Protein AF-A0A841GNY8-F1 (afdb_monomer_lite)

Radius of gyration: 19.37 Å; chains: 1; bounding box: 36×24×63 Å

pLDDT: mean 92.96, std 6.23, range [56.91, 98.19]

Foldseek 3Di:
DPPVVVVVVVVVVVVVVVVVVVQVVLLVLLVVVPDDQQRLVLVVPRGHDPVSSSQSSQKDWDWDADPNFTKIFIAGNVPRDTRDIGTDDD

Structure (mmCIF, N/CA/C/O backbone):
data_AF-A0A841GNY8-F1
#
_entry.id   AF-A0A841GNY8-F1
#
loop_
_atom_site.group_PDB
_atom_site.id
_atom_site.type_symbol
_atom_site.label_atom_id
_atom_site.label_alt_id
_atom_site.label_comp_id
_atom_site.label_asym_id
_atom_site.label_entity_id
_atom_site.label_seq_id
_atom_site.pdbx_PDB_ins_code
_atom_site.Cartn_x
_atom_site.Cartn_y
_atom_site.Cartn_z
_atom_site.occupancy
_atom_site.B_iso_or_equiv
_atom_site.auth_seq_id
_atom_site.auth_comp_id
_atom_site.auth_asym_id
_atom_site.auth_atom_id
_atom_site.pdbx_PDB_model_num
ATOM 1 N N . MET A 1 1 ? 22.436 4.373 -39.226 1.00 56.91 1 MET A N 1
ATOM 2 C CA . MET A 1 1 ? 21.949 5.017 -37.975 1.00 56.91 1 MET A CA 1
ATOM 3 C C . MET A 1 1 ? 20.421 5.074 -37.815 1.00 56.91 1 MET A C 1
ATOM 5 O O . MET A 1 1 ? 19.980 5.332 -36.703 1.00 56.91 1 MET A O 1
ATOM 9 N N . GLY A 1 2 ? 19.598 4.838 -38.852 1.00 76.12 2 GLY A N 1
ATOM 10 C CA . GLY A 1 2 ? 18.129 4.927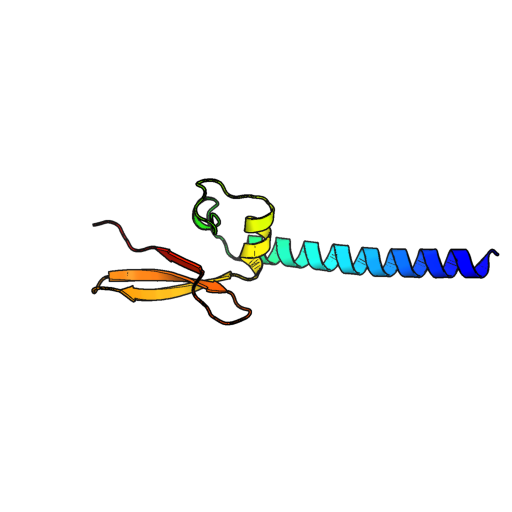 -38.732 1.00 76.12 2 GLY A CA 1
ATOM 11 C C . GLY A 1 2 ? 17.438 3.704 -38.110 1.00 76.12 2 GLY A C 1
ATOM 12 O O . GLY A 1 2 ? 16.528 3.864 -37.305 1.00 76.12 2 GLY A O 1
ATOM 13 N N . SER A 1 3 ? 17.879 2.487 -38.438 1.00 82.38 3 SER A N 1
ATOM 14 C CA . SER A 1 3 ? 17.264 1.237 -37.955 1.00 82.38 3 SER A C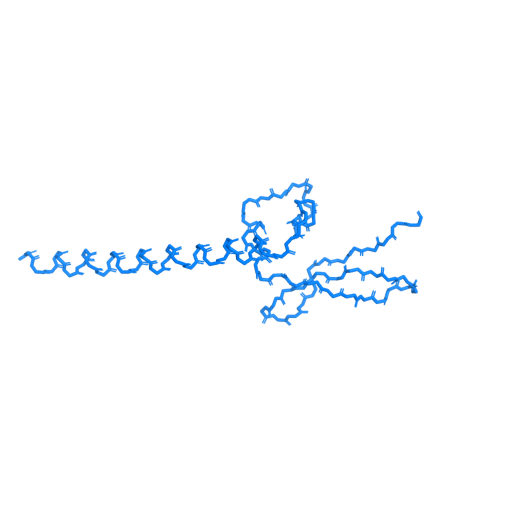A 1
ATOM 15 C C . SER A 1 3 ? 17.465 1.009 -36.454 1.00 82.38 3 SER A C 1
ATOM 17 O O . SER A 1 3 ? 16.510 0.681 -35.758 1.00 82.38 3 SER A O 1
ATOM 19 N N . LEU A 1 4 ? 18.670 1.276 -35.936 1.00 91.19 4 LEU A N 1
ATOM 20 C CA . LEU A 1 4 ? 18.975 1.144 -34.507 1.00 91.19 4 LEU A CA 1
ATOM 21 C C . LEU A 1 4 ? 18.149 2.111 -33.641 1.00 91.19 4 LEU A C 1
ATOM 23 O O . LEU A 1 4 ? 17.586 1.702 -32.634 1.00 91.19 4 LEU A O 1
ATOM 27 N N . LYS A 1 5 ? 18.010 3.380 -34.054 1.00 93.25 5 LYS A N 1
ATOM 28 C CA . LYS A 1 5 ? 17.198 4.371 -33.324 1.00 93.25 5 LYS A CA 1
ATOM 29 C C . LYS A 1 5 ? 15.713 3.994 -33.293 1.00 93.25 5 LYS A C 1
ATOM 31 O O . LYS A 1 5 ? 15.076 4.154 -32.260 1.00 93.25 5 LYS A O 1
ATOM 36 N N . LYS A 1 6 ? 15.179 3.459 -34.399 1.00 93.12 6 LYS A N 1
ATOM 37 C CA . LYS A 1 6 ? 13.798 2.951 -34.469 1.00 93.12 6 LYS A CA 1
ATOM 38 C C . LYS A 1 6 ? 13.582 1.759 -33.535 1.00 93.12 6 LYS A C 1
ATOM 40 O O . LYS A 1 6 ? 12.577 1.728 -32.836 1.00 93.12 6 LYS A O 1
ATOM 45 N N . 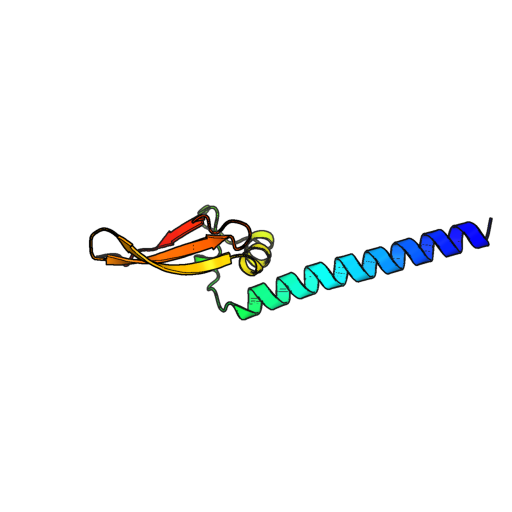ALA A 1 7 ? 14.531 0.823 -33.492 1.00 94.56 7 ALA A N 1
ATOM 46 C CA . ALA A 1 7 ? 14.468 -0.321 -32.586 1.00 94.56 7 ALA A CA 1
ATOM 47 C C . ALA A 1 7 ? 14.501 0.117 -31.113 1.00 94.56 7 ALA A C 1
ATOM 49 O O . ALA A 1 7 ? 13.654 -0.310 -30.336 1.00 94.56 7 ALA A O 1
ATOM 50 N N . ILE A 1 8 ? 15.412 1.026 -30.744 1.00 96.69 8 ILE A N 1
ATOM 51 C CA . ILE A 1 8 ? 15.489 1.579 -29.382 1.00 96.69 8 ILE A CA 1
ATOM 52 C C . ILE A 1 8 ? 14.183 2.285 -29.008 1.00 96.69 8 ILE A C 1
ATOM 54 O O . ILE A 1 8 ? 13.643 2.033 -27.936 1.00 96.69 8 ILE A O 1
ATOM 58 N N . PHE A 1 9 ? 13.651 3.132 -29.893 1.00 96.56 9 PHE A N 1
ATOM 59 C CA . PHE A 1 9 ? 12.387 3.824 -29.647 1.00 96.56 9 PHE A CA 1
ATOM 60 C C . PHE A 1 9 ? 11.242 2.835 -29.404 1.00 96.56 9 PHE A C 1
ATOM 62 O O . PHE A 1 9 ? 10.528 2.968 -28.418 1.00 96.56 9 PHE A O 1
ATOM 69 N N . LEU A 1 10 ? 11.122 1.802 -30.244 1.00 97.12 10 LEU A N 1
ATOM 70 C CA . LEU A 1 10 ? 10.079 0.787 -30.109 1.00 97.12 10 LEU A CA 1
ATOM 71 C C . LEU A 1 10 ? 10.208 0.000 -28.797 1.00 97.12 10 LEU A C 1
ATOM 73 O O . LEU A 1 10 ? 9.208 -0.199 -28.113 1.00 97.12 10 LEU A O 1
ATOM 77 N N . ILE A 1 11 ? 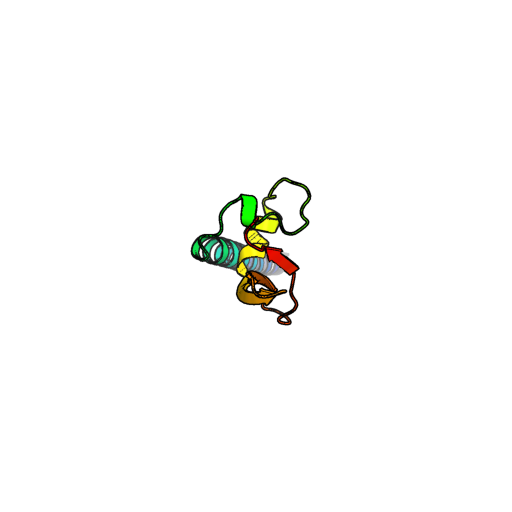11.429 -0.379 -28.402 1.00 97.38 11 ILE A N 1
ATOM 78 C CA . ILE A 1 11 ? 11.687 -1.035 -27.110 1.00 97.38 11 ILE A CA 1
ATOM 79 C C . ILE A 1 11 ? 11.252 -0.130 -25.954 1.00 97.38 11 ILE A C 1
ATOM 81 O O . ILE A 1 11 ? 10.521 -0.577 -25.072 1.00 97.38 11 ILE A O 1
ATOM 85 N N . LEU A 1 12 ? 11.646 1.146 -25.968 1.00 97.69 12 LEU A N 1
ATOM 86 C CA . LEU A 1 12 ? 11.263 2.099 -24.924 1.00 97.69 12 LEU A CA 1
ATOM 87 C C . LEU A 1 12 ? 9.747 2.312 -24.868 1.00 97.69 12 LEU A C 1
ATOM 89 O O . LEU A 1 12 ? 9.188 2.378 -23.777 1.00 97.69 12 LEU A O 1
ATOM 93 N N . THR A 1 13 ? 9.068 2.370 -26.017 1.00 97.81 13 THR A N 1
ATOM 94 C CA . THR A 1 13 ? 7.603 2.460 -26.070 1.00 97.81 13 THR A CA 1
ATOM 95 C C . THR A 1 13 ? 6.946 1.231 -25.447 1.00 97.81 13 THR A C 1
ATOM 97 O O . THR A 1 13 ? 6.040 1.376 -24.631 1.00 97.81 13 THR A O 1
ATOM 100 N N . VAL A 1 14 ? 7.412 0.026 -25.784 1.00 98.12 14 VAL A N 1
ATOM 101 C CA . VAL A 1 14 ? 6.868 -1.225 -25.234 1.00 98.12 14 VAL A CA 1
ATOM 102 C C . VAL A 1 14 ? 7.095 -1.306 -23.722 1.00 98.12 14 VAL A C 1
ATOM 104 O O . VAL A 1 14 ? 6.161 -1.601 -22.979 1.00 98.12 14 VAL A O 1
ATOM 107 N N . LEU A 1 15 ? 8.299 -0.976 -23.247 1.00 98.12 15 LEU A N 1
ATOM 108 C CA . LEU A 1 15 ? 8.594 -0.916 -21.812 1.00 98.12 15 LEU A CA 1
ATOM 109 C C . LEU A 1 15 ? 7.730 0.131 -21.098 1.00 98.12 15 LEU A C 1
ATOM 111 O O . LEU A 1 15 ? 7.207 -0.141 -20.019 1.00 98.12 15 LEU A O 1
ATOM 115 N N . GLY A 1 16 ? 7.529 1.297 -21.717 1.00 98.00 16 GLY A N 1
ATOM 116 C CA . GLY A 1 16 ? 6.649 2.344 -21.204 1.00 98.00 16 GLY A CA 1
ATOM 117 C C . GLY A 1 16 ? 5.194 1.889 -21.083 1.00 98.00 16 GLY A C 1
ATOM 118 O O . GLY A 1 16 ? 4.565 2.132 -20.055 1.00 98.00 16 GLY A O 1
ATOM 119 N N . LEU A 1 17 ? 4.673 1.171 -22.083 1.00 98.19 17 LEU A N 1
ATOM 120 C CA . LEU A 1 17 ? 3.322 0.599 -22.048 1.00 98.19 17 LEU A CA 1
ATOM 121 C C . LEU A 1 17 ? 3.170 -0.437 -20.931 1.00 98.19 17 LEU A C 1
ATOM 123 O O . LEU A 1 17 ? 2.178 -0.401 -20.201 1.00 98.19 17 LEU A O 1
ATOM 127 N N . PHE A 1 18 ? 4.157 -1.320 -20.747 1.00 98.06 18 PHE A N 1
ATOM 128 C CA . PHE A 1 18 ? 4.128 -2.285 -19.647 1.00 98.06 18 PHE A CA 1
ATOM 129 C C . PHE A 1 18 ? 4.176 -1.596 -18.282 1.00 98.06 18 PHE A C 1
ATOM 131 O O . PHE A 1 18 ? 3.338 -1.892 -17.430 1.00 98.06 18 PHE A O 1
ATOM 138 N N . ALA A 1 19 ? 5.078 -0.631 -18.090 1.00 96.62 19 ALA A N 1
ATOM 139 C CA . ALA A 1 19 ? 5.158 0.137 -16.850 1.00 96.62 19 ALA A CA 1
ATOM 140 C C . ALA A 1 19 ? 3.843 0.877 -16.548 1.00 96.62 19 ALA A C 1
ATOM 142 O O . ALA A 1 19 ? 3.338 0.814 -15.426 1.00 96.62 19 ALA A O 1
ATOM 143 N N . PHE A 1 20 ? 3.244 1.510 -17.561 1.00 96.38 20 PHE A N 1
ATOM 144 C CA . PHE A 1 20 ? 1.956 2.186 -17.428 1.00 96.38 20 PHE A CA 1
ATOM 145 C C . PHE A 1 20 ? 0.836 1.211 -17.045 1.00 96.38 20 PHE A C 1
ATOM 147 O O . PHE A 1 20 ? 0.103 1.462 -16.089 1.00 96.38 20 PHE A O 1
ATOM 154 N N . SER A 1 21 ? 0.738 0.070 -17.737 1.00 96.81 21 SER A N 1
ATOM 155 C CA . SER A 1 21 ? -0.269 -0.953 -17.433 1.00 96.81 21 SER A CA 1
ATOM 156 C C . SER A 1 21 ? -0.131 -1.507 -16.012 1.00 96.81 21 SER A C 1
ATOM 158 O O . SER A 1 21 ? -1.135 -1.690 -15.328 1.00 96.81 21 SER A O 1
ATOM 160 N N . TYR A 1 22 ? 1.100 -1.697 -15.528 1.00 95.38 22 TYR A N 1
ATOM 161 C CA . TYR A 1 22 ? 1.364 -2.165 -14.171 1.00 95.38 22 TYR A CA 1
ATOM 162 C C . TYR A 1 22 ? 0.844 -1.174 -13.123 1.00 95.38 22 TYR A C 1
ATOM 164 O O . TYR A 1 22 ? 0.077 -1.560 -12.239 1.00 95.38 22 TYR A O 1
ATOM 172 N N . VAL A 1 23 ? 1.198 0.110 -13.249 1.00 93.56 23 VAL A N 1
ATOM 173 C CA . VAL A 1 23 ? 0.729 1.158 -12.326 1.00 93.56 23 VAL A CA 1
ATOM 174 C C . VAL A 1 23 ? -0.794 1.286 -12.377 1.00 93.56 23 VAL A C 1
ATOM 176 O O . VAL A 1 23 ? -1.435 1.374 -11.330 1.00 93.56 23 VAL A O 1
ATOM 179 N N . PHE A 1 24 ? -1.383 1.225 -13.574 1.00 95.56 24 PHE A N 1
ATOM 180 C CA . PHE A 1 24 ? -2.833 1.279 -13.748 1.00 95.56 24 PHE A CA 1
ATOM 181 C C . PHE A 1 24 ? -3.544 0.121 -13.035 1.00 95.56 24 PHE A C 1
ATOM 183 O O . PHE A 1 24 ? -4.487 0.349 -12.277 1.00 95.56 24 PHE A O 1
ATOM 190 N N . CYS A 1 25 ? -3.059 -1.113 -13.203 1.00 95.94 25 CYS A N 1
ATOM 191 C CA . CYS A 1 25 ? -3.601 -2.280 -12.508 1.00 95.94 25 CYS A CA 1
ATOM 192 C C . CYS A 1 25 ? -3.508 -2.127 -10.986 1.00 95.94 25 CYS A C 1
ATOM 194 O O . CYS A 1 25 ? -4.485 -2.386 -10.285 1.00 95.94 25 CYS A O 1
ATOM 196 N N . ARG A 1 26 ? -2.363 -1.668 -10.463 1.00 95.31 26 ARG A N 1
ATOM 197 C CA . ARG A 1 26 ? -2.186 -1.432 -9.020 1.00 95.31 26 ARG A CA 1
ATOM 198 C C . ARG A 1 26 ? -3.193 -0.408 -8.500 1.00 95.31 26 ARG A C 1
ATOM 200 O O . ARG A 1 26 ? -3.848 -0.657 -7.494 1.00 95.31 26 ARG A O 1
ATOM 207 N N . PHE A 1 27 ? -3.377 0.699 -9.214 1.00 94.25 27 PHE A N 1
ATOM 208 C CA . PHE A 1 27 ? -4.353 1.721 -8.840 1.00 94.25 27 PHE A CA 1
ATOM 209 C C . PHE A 1 27 ? -5.787 1.169 -8.834 1.00 94.25 27 PHE A C 1
ATOM 211 O O . PHE A 1 27 ? -6.525 1.359 -7.869 1.00 94.25 27 PHE A O 1
ATOM 218 N N . TYR A 1 28 ? -6.165 0.419 -9.873 1.00 95.19 28 TYR A N 1
ATOM 219 C CA . TYR A 1 28 ? -7.483 -0.211 -9.965 1.00 95.19 28 TYR A CA 1
ATOM 220 C C . TYR A 1 28 ? -7.739 -1.201 -8.818 1.00 95.19 28 TYR A C 1
ATOM 222 O O . TYR A 1 28 ? -8.799 -1.175 -8.188 1.00 95.19 28 TYR A O 1
ATOM 230 N N . PHE A 1 29 ? -6.759 -2.050 -8.496 1.00 94.50 29 PHE A N 1
ATOM 231 C CA . PHE A 1 29 ? -6.889 -2.991 -7.386 1.00 94.50 29 PHE A CA 1
ATOM 232 C C . PHE A 1 29 ? -6.971 -2.283 -6.036 1.00 94.50 29 PHE A C 1
ATOM 234 O O . PHE A 1 29 ? -7.810 -2.673 -5.227 1.00 94.50 29 PHE A O 1
ATOM 241 N N . ALA A 1 30 ? -6.179 -1.232 -5.807 1.00 94.00 30 ALA A N 1
ATOM 242 C CA . ALA A 1 30 ? -6.277 -0.415 -4.598 1.00 94.00 30 ALA A CA 1
ATOM 243 C C . ALA A 1 30 ? -7.685 0.180 -4.439 1.00 94.00 30 ALA A C 1
ATOM 245 O O . ALA A 1 30 ? -8.305 0.029 -3.386 1.00 94.00 30 ALA A O 1
ATOM 246 N N . PHE A 1 31 ? -8.234 0.753 -5.515 1.00 91.88 31 PHE A N 1
ATOM 247 C CA . PHE A 1 31 ? -9.596 1.285 -5.536 1.00 91.88 31 PHE A CA 1
ATOM 248 C C . PHE A 1 31 ? -10.645 0.218 -5.188 1.00 91.88 31 PHE A C 1
ATOM 250 O O . PHE A 1 31 ? -11.535 0.454 -4.372 1.00 91.88 31 PHE A O 1
ATOM 257 N N . SER A 1 32 ? -10.508 -0.993 -5.740 1.00 92.31 32 SER A N 1
ATOM 258 C CA . SER A 1 32 ? -11.471 -2.085 -5.531 1.00 92.31 32 SER A CA 1
ATOM 259 C C . SER A 1 32 ? -11.576 -2.582 -4.079 1.00 92.31 32 SER A C 1
ATOM 261 O O . SER A 1 32 ? -12.582 -3.194 -3.712 1.00 92.31 32 SER A O 1
ATOM 263 N N . LYS A 1 33 ? -10.566 -2.324 -3.232 1.00 89.81 33 LYS A N 1
ATOM 264 C CA . LYS A 1 33 ? -10.550 -2.778 -1.830 1.00 89.81 33 LYS A CA 1
ATOM 265 C C . LYS A 1 33 ? -11.511 -2.011 -0.924 1.00 89.81 33 LYS A C 1
ATOM 267 O O . LYS A 1 33 ? -11.837 -2.517 0.151 1.00 89.81 33 LYS A O 1
ATOM 272 N N . ASN A 1 34 ? -11.978 -0.832 -1.349 1.00 90.31 34 ASN A N 1
ATOM 273 C CA . ASN A 1 34 ? -12.847 0.045 -0.557 1.00 90.31 34 ASN A CA 1
ATOM 274 C C . ASN A 1 34 ? -12.294 0.326 0.855 1.00 90.31 34 ASN A C 1
ATOM 276 O O . ASN A 1 34 ? -13.043 0.352 1.831 1.00 90.31 34 ASN A O 1
ATOM 280 N N . TYR A 1 35 ? -10.976 0.493 0.979 1.00 92.69 35 TYR A N 1
ATOM 281 C CA . TYR A 1 35 ? -10.378 0.998 2.212 1.00 92.69 35 TYR A CA 1
ATOM 282 C C . TYR A 1 35 ? -10.657 2.498 2.330 1.00 92.69 35 TYR A C 1
ATOM 284 O O . TYR A 1 35 ? -10.695 3.225 1.336 1.00 92.69 35 TYR A O 1
ATOM 292 N N . SER A 1 36 ? -10.882 2.974 3.548 1.00 91.75 36 SER A N 1
ATOM 293 C CA . SER A 1 36 ? -10.947 4.405 3.824 1.00 91.75 36 SER A CA 1
ATOM 294 C C . SER A 1 36 ? -9.547 5.013 3.793 1.00 91.75 36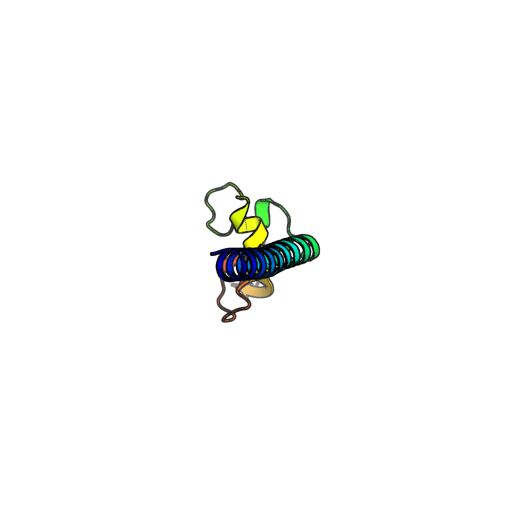 SER A C 1
ATOM 296 O O . SER A 1 36 ? -8.558 4.335 4.061 1.00 91.75 36 SER A O 1
ATOM 298 N N . TRP A 1 37 ? -9.460 6.318 3.517 1.00 89.50 37 TRP A N 1
ATOM 299 C CA . TRP A 1 37 ? -8.184 7.041 3.510 1.00 89.50 37 TRP A CA 1
ATOM 300 C C . TRP A 1 37 ? -7.416 6.810 4.817 1.00 89.50 37 TRP A C 1
ATOM 302 O O . TRP A 1 37 ? -6.301 6.326 4.793 1.00 89.50 37 TRP A O 1
ATOM 312 N N . LYS A 1 38 ? -8.069 6.978 5.973 1.00 89.62 38 LYS A N 1
ATOM 313 C CA . LYS A 1 38 ? -7.447 6.748 7.291 1.00 89.62 38 LYS A CA 1
ATOM 314 C C . LYS A 1 38 ? -6.980 5.308 7.529 1.00 89.62 38 LYS A C 1
ATOM 316 O O . LYS A 1 38 ? -6.075 5.087 8.326 1.00 89.62 38 LYS A O 1
ATOM 321 N N . GLU A 1 39 ? -7.609 4.316 6.903 1.00 91.69 39 GLU A N 1
ATOM 322 C CA . GLU A 1 39 ? -7.149 2.929 7.018 1.00 91.69 39 GLU A CA 1
ATOM 323 C C . GLU A 1 39 ? -5.850 2.702 6.254 1.00 91.69 39 GLU A C 1
ATOM 325 O O . GLU A 1 39 ? -5.053 1.890 6.709 1.00 91.69 39 GLU A O 1
ATOM 330 N N . MET A 1 40 ? -5.624 3.438 5.165 1.00 94.12 40 MET A N 1
ATOM 331 C CA . MET A 1 40 ? -4.443 3.315 4.312 1.00 94.12 40 MET A CA 1
ATOM 332 C C . MET A 1 40 ? -3.197 4.022 4.852 1.00 94.12 40 MET A C 1
ATOM 334 O O . MET A 1 40 ? -2.163 3.970 4.212 1.00 94.12 40 MET A O 1
ATOM 338 N N . ASP A 1 41 ? -3.277 4.679 6.007 1.00 94.75 41 ASP A N 1
ATOM 339 C CA . ASP A 1 41 ? -2.103 5.136 6.759 1.00 94.75 41 ASP A CA 1
ATOM 340 C C . ASP A 1 41 ? -1.382 3.904 7.346 1.00 94.75 41 ASP A C 1
ATOM 342 O O . ASP A 1 41 ? -1.751 3.384 8.414 1.00 94.75 41 ASP A O 1
ATOM 346 N N . TRP A 1 42 ? -0.471 3.324 6.562 1.00 93.31 42 TRP A N 1
ATOM 347 C CA . TRP A 1 42 ? 0.196 2.052 6.850 1.00 93.31 42 TRP A CA 1
ATOM 348 C C . TRP A 1 42 ? 1.372 2.242 7.796 1.00 93.31 42 TRP A C 1
ATOM 350 O O . TRP A 1 42 ? 1.585 1.395 8.667 1.00 93.31 42 TRP A O 1
ATOM 360 N N . ASP A 1 43 ? 2.089 3.357 7.654 1.00 92.50 43 ASP A N 1
ATOM 361 C CA . ASP A 1 43 ? 3.211 3.722 8.520 1.00 92.50 43 ASP A CA 1
ATOM 362 C C . ASP A 1 43 ? 2.777 4.452 9.807 1.00 92.50 43 ASP A C 1
ATOM 364 O O . ASP A 1 43 ? 3.584 4.609 10.726 1.00 92.50 43 ASP A O 1
ATOM 368 N N . GLN A 1 44 ? 1.490 4.809 9.912 1.00 90.88 44 GLN A N 1
ATOM 369 C CA . GLN A 1 44 ? 0.872 5.462 11.069 1.00 90.88 44 GLN A CA 1
ATOM 370 C C . GLN A 1 44 ? 1.416 6.874 11.327 1.00 90.88 44 GLN A C 1
ATOM 372 O O . GLN A 1 44 ? 1.419 7.344 12.471 1.00 90.88 44 GLN A O 1
ATOM 377 N N . ASN A 1 45 ? 1.865 7.565 10.277 1.00 92.12 45 ASN A N 1
ATOM 378 C CA . ASN A 1 45 ? 2.361 8.937 10.374 1.00 92.12 45 ASN A CA 1
ATOM 379 C C . ASN A 1 45 ? 1.228 9.985 10.501 1.00 92.12 45 ASN A C 1
ATOM 381 O O . ASN A 1 45 ? 1.501 11.163 10.749 1.00 92.12 45 ASN A O 1
ATOM 385 N N . GLY A 1 46 ? -0.040 9.569 10.371 1.00 92.25 46 GLY A N 1
ATOM 386 C CA . GLY A 1 46 ? -1.229 10.417 10.488 1.00 92.25 46 GLY A CA 1
ATOM 387 C C . GLY A 1 46 ? -1.766 10.947 9.155 1.00 92.25 46 GLY A C 1
ATOM 388 O O . GLY A 1 46 ? -2.796 11.632 9.142 1.00 92.25 46 GLY A O 1
ATOM 389 N N . THR A 1 47 ? -1.107 10.643 8.036 1.00 92.69 47 THR A N 1
ATOM 390 C CA . THR A 1 47 ? -1.503 11.057 6.687 1.00 92.69 47 THR A CA 1
ATOM 391 C C . THR A 1 47 ? -1.291 9.932 5.687 1.00 92.69 47 THR A C 1
ATOM 393 O O . THR A 1 47 ? -0.260 9.284 5.690 1.00 92.69 47 THR A O 1
ATOM 396 N N . THR A 1 48 ? -2.239 9.738 4.773 1.00 93.88 48 THR A N 1
ATOM 397 C CA . THR A 1 48 ? -2.068 8.766 3.686 1.00 93.88 48 THR A CA 1
ATOM 398 C C . THR A 1 48 ? -1.475 9.437 2.464 1.00 93.88 48 THR A C 1
ATOM 400 O O . THR A 1 48 ? -2.011 10.422 1.942 1.00 93.88 48 THR A O 1
ATOM 403 N N . SER A 1 49 ? -0.376 8.872 1.992 1.00 94.50 49 SER A N 1
ATOM 404 C CA . SER A 1 49 ? 0.317 9.273 0.779 1.00 94.50 49 SER A CA 1
ATOM 405 C C . SER A 1 49 ? -0.225 8.557 -0.464 1.00 94.50 49 SER A C 1
ATOM 407 O O . SER A 1 49 ? -0.892 7.522 -0.408 1.00 94.50 49 SER A O 1
ATOM 409 N N . PHE A 1 50 ? 0.112 9.090 -1.641 1.00 92.12 50 PHE A N 1
ATOM 410 C CA . PHE A 1 50 ? -0.206 8.441 -2.916 1.00 92.12 50 PHE A CA 1
ATOM 411 C C . PHE A 1 50 ? 0.432 7.045 -3.045 1.00 92.12 50 PHE A C 1
ATOM 413 O O . PHE A 1 50 ? -0.148 6.152 -3.664 1.00 92.12 50 PHE A O 1
ATOM 420 N N . PHE A 1 51 ? 1.610 6.837 -2.450 1.00 91.69 51 PHE A N 1
ATOM 421 C CA . PHE A 1 51 ? 2.285 5.541 -2.473 1.00 91.69 51 PHE A CA 1
ATOM 422 C C . PHE A 1 51 ? 1.559 4.516 -1.604 1.00 91.69 51 PHE A C 1
ATOM 424 O O . PHE A 1 51 ? 1.312 3.411 -2.077 1.00 91.69 51 PHE A O 1
ATOM 431 N N . GLU A 1 52 ? 1.105 4.901 -0.413 1.00 93.88 52 GLU A N 1
ATOM 432 C CA . GLU A 1 52 ? 0.312 4.025 0.460 1.00 93.88 52 GLU A CA 1
ATOM 433 C C . GLU A 1 52 ? -1.033 3.628 -0.163 1.00 93.88 52 GLU A C 1
ATOM 435 O O . GLU A 1 52 ? -1.487 2.482 -0.045 1.00 93.88 52 GLU A O 1
ATOM 440 N N . TYR A 1 53 ? -1.647 4.540 -0.922 1.00 94.62 53 TYR A N 1
ATOM 441 C CA . TYR A 1 53 ? -2.810 4.197 -1.735 1.00 94.62 53 TYR A CA 1
ATOM 442 C C . TYR A 1 53 ? -2.481 3.064 -2.719 1.00 94.62 53 TYR A C 1
ATOM 444 O O . TYR A 1 53 ? -3.180 2.056 -2.761 1.00 94.62 53 TYR A O 1
ATOM 452 N N . ILE A 1 54 ? -1.383 3.169 -3.472 1.00 94.50 54 ILE A N 1
ATOM 453 C CA . ILE A 1 54 ? -0.956 2.112 -4.404 1.00 94.50 54 ILE A CA 1
ATOM 454 C C . ILE A 1 54 ? -0.574 0.820 -3.662 1.00 94.50 54 ILE A C 1
ATOM 456 O O . ILE A 1 54 ? -0.871 -0.276 -4.150 1.00 94.50 54 ILE A O 1
ATOM 460 N N . GLU A 1 55 ? 0.065 0.912 -2.496 1.00 93.81 55 GLU A N 1
ATOM 461 C CA . GLU A 1 55 ? 0.414 -0.240 -1.651 1.00 93.81 55 GLU A CA 1
ATOM 462 C C . GLU A 1 55 ? -0.815 -1.029 -1.207 1.00 93.81 55 GLU A C 1
ATOM 464 O O . GLU A 1 55 ? -0.760 -2.257 -1.165 1.00 93.81 55 GLU A O 1
ATOM 469 N N . SER A 1 56 ? -1.951 -0.353 -1.016 1.00 95.31 56 SER A N 1
ATOM 470 C CA . SER A 1 56 ? -3.234 -0.967 -0.649 1.00 95.31 56 SER A CA 1
ATOM 471 C C . SER A 1 56 ? -3.672 -2.088 -1.592 1.00 95.31 56 SER A C 1
ATOM 473 O O . SER A 1 56 ? -4.388 -3.004 -1.184 1.00 95.31 56 SER A O 1
ATOM 475 N N . SER A 1 57 ? -3.234 -2.050 -2.855 1.00 95.62 57 SER A N 1
ATOM 476 C CA . SER A 1 57 ? -3.513 -3.124 -3.814 1.00 95.62 57 SER A CA 1
ATOM 477 C C . SER A 1 57 ? -2.895 -4.471 -3.429 1.00 95.62 57 SER A C 1
ATOM 479 O O . SER A 1 57 ? -3.427 -5.503 -3.838 1.00 95.62 57 SER A O 1
ATOM 481 N N . ASP A 1 58 ? -1.837 -4.469 -2.609 1.00 95.25 58 ASP A N 1
ATOM 482 C CA . ASP A 1 58 ? -1.174 -5.670 -2.089 1.00 95.25 58 ASP A CA 1
ATOM 483 C C . ASP A 1 58 ? -1.496 -5.977 -0.624 1.00 95.25 58 ASP A C 1
ATOM 485 O O . ASP A 1 58 ? -0.841 -6.813 -0.003 1.00 95.25 58 ASP A O 1
ATOM 489 N N . ILE A 1 59 ? -2.473 -5.280 -0.046 1.00 96.19 59 ILE A N 1
ATOM 490 C CA . ILE A 1 59 ? -2.797 -5.400 1.373 1.00 96.19 59 ILE A CA 1
ATOM 491 C C . ILE A 1 59 ? -4.170 -6.045 1.521 1.00 96.19 59 ILE A C 1
ATOM 493 O O . ILE A 1 59 ? -5.185 -5.572 0.995 1.00 96.19 59 ILE A O 1
ATOM 497 N N . GLY A 1 60 ? -4.199 -7.156 2.250 1.00 95.19 60 GLY A N 1
ATOM 498 C CA . GLY A 1 60 ? -5.411 -7.837 2.683 1.00 95.19 60 GLY A CA 1
ATOM 499 C C . GLY A 1 60 ? -5.851 -7.387 4.071 1.00 95.19 60 GLY A C 1
ATOM 500 O O . GLY A 1 60 ? -5.092 -6.760 4.806 1.00 95.19 60 GLY A O 1
ATOM 501 N N . LYS A 1 61 ? -7.076 -7.759 4.446 1.00 95.62 61 LYS A N 1
ATOM 502 C CA . LYS A 1 61 ? -7.577 -7.647 5.818 1.00 95.62 61 LYS A CA 1
ATOM 503 C C . LYS A 1 61 ? -8.201 -8.965 6.260 1.00 95.62 61 LYS A C 1
ATOM 505 O O . LYS A 1 61 ? -8.904 -9.603 5.476 1.00 95.62 61 LYS A O 1
ATOM 510 N N . ARG A 1 62 ? -7.948 -9.372 7.502 1.00 95.12 62 ARG A N 1
ATOM 511 C CA . ARG A 1 62 ? -8.530 -10.568 8.129 1.00 95.12 62 ARG A CA 1
ATOM 512 C C . ARG A 1 62 ? -8.992 -10.258 9.547 1.00 95.12 62 ARG A C 1
ATOM 514 O O . ARG A 1 62 ? -8.424 -9.400 10.218 1.00 95.12 62 ARG A O 1
ATOM 521 N N . ALA A 1 63 ? -10.035 -10.948 9.997 1.00 95.56 63 ALA A N 1
ATOM 522 C CA . ALA A 1 63 ? -10.469 -10.866 11.385 1.00 95.56 63 ALA A CA 1
ATOM 523 C C . ALA A 1 63 ? -9.529 -11.700 12.266 1.00 95.56 63 ALA A C 1
ATOM 525 O O . ALA A 1 63 ? -9.234 -12.850 11.939 1.00 95.56 63 ALA A O 1
ATOM 526 N N . VAL A 1 64 ? -9.081 -11.126 13.380 1.00 95.69 64 VAL A N 1
ATOM 527 C CA . VAL A 1 64 ? -8.250 -11.798 14.387 1.00 95.69 64 VAL A CA 1
ATOM 528 C C . VAL A 1 64 ? -8.819 -11.542 15.777 1.00 95.69 64 VAL A C 1
ATOM 530 O O . VAL A 1 64 ? -9.405 -10.490 16.036 1.00 95.69 64 VAL A O 1
ATOM 533 N N . LYS A 1 65 ? -8.652 -12.503 16.688 1.00 94.38 65 LYS A N 1
ATOM 534 C CA . LYS A 1 65 ? -9.107 -12.375 18.074 1.00 94.38 65 LYS A CA 1
ATOM 535 C C . LYS A 1 65 ? -7.911 -12.049 18.969 1.00 94.38 65 LYS A C 1
ATOM 537 O O . LYS A 1 65 ? -7.014 -12.874 19.106 1.00 94.38 65 LYS A O 1
ATOM 542 N N . ILE A 1 66 ? -7.897 -10.859 19.568 1.00 91.75 66 ILE A N 1
ATOM 543 C CA . ILE A 1 66 ? -6.831 -10.400 20.475 1.00 91.75 66 ILE A CA 1
ATOM 544 C C . ILE A 1 66 ? -7.473 -9.992 21.798 1.00 91.75 66 ILE A C 1
ATOM 546 O O . ILE A 1 66 ? -8.325 -9.107 21.812 1.00 91.75 66 ILE A O 1
ATOM 550 N N . ASN A 1 67 ? -7.069 -10.618 22.910 1.00 88.94 67 ASN A N 1
ATOM 551 C CA . ASN A 1 67 ? -7.605 -10.338 24.254 1.00 88.94 67 ASN A CA 1
ATOM 552 C C . ASN A 1 67 ? -9.145 -10.350 24.300 1.00 88.94 67 ASN A C 1
ATOM 554 O O . ASN A 1 67 ? -9.769 -9.406 24.780 1.00 88.94 67 ASN A O 1
ATOM 558 N N . ASP A 1 68 ? -9.753 -11.379 23.706 1.00 89.69 68 ASP A N 1
ATOM 559 C CA . ASP A 1 68 ? -11.205 -11.526 23.539 1.00 89.69 68 ASP A CA 1
ATOM 560 C C . ASP A 1 68 ? -11.930 -10.456 22.705 1.00 89.69 68 ASP A C 1
ATOM 562 O O . ASP A 1 68 ? -13.155 -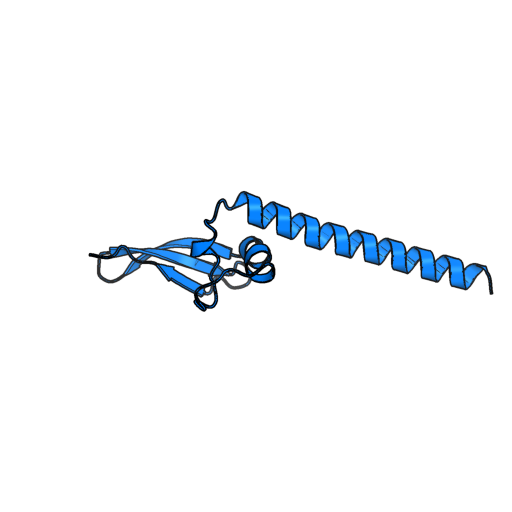10.484 22.588 1.00 89.69 68 ASP A O 1
ATOM 566 N N . LYS A 1 69 ? -11.190 -9.578 22.021 1.00 91.81 69 LYS A N 1
ATOM 567 C CA . LYS A 1 69 ? -11.738 -8.587 21.087 1.00 91.81 69 LYS A CA 1
ATOM 568 C C . LYS A 1 69 ? -11.590 -9.053 19.643 1.00 91.81 69 LYS A C 1
ATOM 570 O O . LYS A 1 69 ? -10.543 -9.570 19.254 1.00 91.81 69 LYS A O 1
ATOM 575 N N . ASN A 1 70 ? -12.622 -8.811 18.836 1.00 94.31 70 ASN A N 1
ATOM 576 C CA . ASN A 1 70 ? -12.559 -8.975 17.385 1.00 94.31 70 ASN A CA 1
ATOM 577 C C . ASN A 1 70 ? -11.844 -7.762 16.782 1.00 94.31 70 ASN A C 1
ATOM 579 O O . ASN A 1 70 ? -12.410 -6.670 16.725 1.00 94.31 70 ASN A O 1
ATOM 583 N N . CYS A 1 71 ? -10.601 -7.953 16.359 1.00 94.88 71 CYS A N 1
ATOM 584 C CA . CYS A 1 71 ? -9.787 -6.939 15.701 1.00 94.88 71 CYS A CA 1
ATOM 585 C C . CYS A 1 71 ? -9.656 -7.250 14.205 1.00 94.88 71 CYS A C 1
ATOM 587 O O . CYS A 1 71 ? -9.865 -8.383 13.764 1.00 94.88 71 CYS A O 1
ATOM 589 N N . ILE A 1 72 ? -9.290 -6.239 13.423 1.00 95.38 72 ILE A N 1
ATOM 590 C CA . ILE A 1 72 ? -8.951 -6.391 12.008 1.00 95.38 72 ILE A CA 1
ATOM 591 C C . ILE A 1 72 ? -7.442 -6.261 11.862 1.00 95.38 72 ILE A C 1
ATOM 593 O O . ILE A 1 72 ? -6.871 -5.227 12.207 1.00 95.38 72 ILE A O 1
ATOM 597 N N . GLU A 1 73 ? -6.808 -7.304 11.342 1.00 95.69 73 GLU A N 1
ATOM 598 C CA . GLU A 1 73 ? -5.398 -7.297 10.968 1.00 95.69 73 GLU A CA 1
ATOM 599 C C . GLU A 1 73 ? -5.265 -7.089 9.460 1.00 95.69 73 GLU A C 1
ATOM 601 O O . GLU A 1 73 ? -5.855 -7.816 8.655 1.00 95.69 73 GLU A O 1
ATOM 606 N N . TYR A 1 74 ? -4.468 -6.095 9.093 1.00 96.12 74 TYR A N 1
ATOM 607 C CA . TYR A 1 74 ? -4.020 -5.824 7.739 1.00 96.12 74 TYR A CA 1
ATOM 608 C C . TYR A 1 74 ? -2.702 -6.546 7.502 1.00 96.12 74 TYR A C 1
ATOM 610 O O . TYR A 1 74 ? -1.806 -6.464 8.340 1.00 96.12 74 TYR A O 1
ATOM 618 N N . TYR A 1 75 ? -2.574 -7.244 6.377 1.00 96.12 75 TYR A N 1
ATOM 619 C CA . TYR A 1 75 ? -1.400 -8.061 6.071 1.00 96.12 75 TYR A CA 1
ATOM 620 C C . TYR A 1 75 ? -0.974 -7.913 4.609 1.00 96.12 75 TYR A C 1
ATOM 622 O O . TYR A 1 75 ? -1.814 -7.670 3.740 1.00 96.12 75 TYR A O 1
ATOM 630 N N . ALA A 1 76 ? 0.318 -8.080 4.332 1.00 96.12 76 ALA A N 1
ATOM 631 C CA . ALA A 1 76 ? 0.845 -8.041 2.969 1.00 96.12 76 ALA A CA 1
ATOM 632 C C . ALA A 1 76 ? 0.550 -9.359 2.231 1.00 96.12 76 ALA A C 1
ATOM 634 O O . ALA A 1 76 ? 0.758 -10.440 2.784 1.00 96.12 76 ALA A O 1
ATOM 635 N N . PHE A 1 77 ? 0.106 -9.310 0.971 1.00 94.88 77 PHE A N 1
ATOM 636 C CA . PHE A 1 77 ? -0.132 -10.532 0.189 1.00 94.88 77 PHE A CA 1
ATOM 637 C C . PHE A 1 77 ? 1.151 -11.283 -0.162 1.00 94.88 77 PHE A C 1
ATOM 639 O O . PHE A 1 77 ? 1.103 -12.504 -0.300 1.00 94.88 77 PHE A O 1
ATOM 646 N N . LYS A 1 78 ? 2.288 -10.584 -0.264 1.00 94.06 78 LYS A N 1
ATOM 647 C CA . LYS A 1 78 ? 3.583 -11.191 -0.604 1.00 94.06 78 LYS A CA 1
ATOM 648 C C . LYS A 1 78 ? 4.021 -12.311 0.357 1.00 94.06 78 LYS A C 1
ATOM 650 O O . LYS A 1 78 ? 4.617 -13.283 -0.093 1.00 94.06 78 LYS A O 1
ATOM 655 N N . ASP A 1 79 ? 3.756 -12.168 1.658 1.00 95.69 79 ASP A N 1
ATOM 656 C CA . ASP A 1 79 ? 4.271 -13.051 2.719 1.00 95.69 79 ASP A CA 1
ATOM 657 C C . ASP A 1 79 ? 3.249 -13.371 3.826 1.00 95.69 79 ASP A C 1
ATOM 659 O O . ASP A 1 79 ? 3.498 -14.228 4.673 1.00 95.69 79 ASP A O 1
ATOM 663 N N . GLY A 1 80 ? 2.082 -12.721 3.831 1.00 94.94 80 GLY A N 1
ATOM 664 C CA . GLY A 1 80 ? 1.053 -12.916 4.850 1.00 94.94 80 GLY A CA 1
ATOM 665 C C . GLY A 1 80 ? 1.346 -12.236 6.192 1.00 94.94 80 GLY A C 1
ATOM 666 O O . GLY A 1 80 ? 0.559 -12.420 7.133 1.00 94.94 80 GLY A O 1
ATOM 667 N N . ILE A 1 81 ? 2.441 -11.472 6.289 1.00 95.62 81 ILE A N 1
ATOM 668 C CA . ILE A 1 81 ? 2.878 -10.800 7.516 1.00 95.62 81 ILE A CA 1
ATOM 669 C C . ILE A 1 81 ? 1.956 -9.613 7.807 1.00 95.62 81 ILE A C 1
ATOM 671 O O . ILE A 1 81 ? 1.595 -8.842 6.915 1.00 95.62 81 ILE A O 1
ATOM 675 N N . GLY A 1 82 ? 1.559 -9.488 9.076 1.00 95.06 82 GLY A N 1
ATOM 676 C CA . GLY A 1 82 ? 0.745 -8.382 9.568 1.00 95.06 82 GLY A CA 1
ATOM 677 C C . GLY A 1 82 ? 1.501 -7.052 9.508 1.00 95.06 82 GLY A C 1
ATOM 678 O O . GLY A 1 82 ? 2.632 -6.952 9.975 1.00 95.06 82 GLY A O 1
ATOM 679 N N . ILE A 1 83 ? 0.857 -6.035 8.942 1.00 94.44 83 ILE A N 1
ATOM 680 C CA . ILE A 1 83 ? 1.350 -4.654 8.836 1.00 94.44 83 ILE A CA 1
ATOM 681 C C . ILE A 1 83 ? 0.788 -3.819 9.988 1.00 94.44 83 ILE A C 1
ATOM 683 O O . ILE A 1 83 ? 1.507 -3.081 10.654 1.00 94.44 83 ILE A O 1
ATOM 687 N N . LYS A 1 84 ? -0.524 -3.932 10.223 1.00 93.69 84 LYS A N 1
ATOM 688 C CA . LYS A 1 84 ? -1.251 -3.129 11.209 1.00 93.69 84 LYS A CA 1
ATOM 689 C C . LYS A 1 84 ? -2.440 -3.907 11.742 1.00 93.69 84 LYS A C 1
ATOM 691 O O . LYS A 1 84 ? -3.156 -4.534 10.969 1.00 93.69 84 LYS A O 1
ATOM 696 N N . THR A 1 85 ? -2.726 -3.762 13.031 1.00 94.00 85 THR A N 1
ATOM 697 C CA . THR A 1 85 ? -3.934 -4.323 13.643 1.00 94.00 85 THR A CA 1
ATOM 698 C C . THR A 1 85 ? -4.754 -3.230 14.303 1.00 94.00 85 THR A C 1
ATOM 700 O O . THR A 1 85 ? -4.240 -2.441 15.092 1.00 94.00 85 THR A O 1
ATOM 703 N N . VAL A 1 86 ? -6.044 -3.187 13.979 1.00 92.56 86 VAL A N 1
ATOM 704 C CA . VAL A 1 86 ? -6.999 -2.217 14.517 1.00 92.56 86 VAL A CA 1
ATOM 705 C C . VAL A 1 86 ? -8.035 -2.960 15.346 1.00 92.56 86 VAL A C 1
ATOM 707 O O . VAL A 1 86 ? -8.795 -3.782 14.834 1.00 92.56 86 VAL A O 1
ATOM 710 N N . CYS A 1 87 ? -8.064 -2.660 16.641 1.00 91.69 87 CYS A N 1
ATOM 711 C CA . CYS A 1 87 ? -9.057 -3.180 17.571 1.00 91.69 87 CYS A CA 1
ATOM 712 C C . CYS A 1 87 ? -10.111 -2.108 17.882 1.00 91.69 87 CYS A C 1
ATOM 714 O O . CYS A 1 87 ? -9.768 -0.922 17.943 1.00 91.69 87 CYS A O 1
ATOM 716 N N . PRO A 1 88 ? -11.376 -2.494 18.121 1.00 88.12 88 PRO A N 1
ATOM 717 C CA . PRO A 1 88 ? -12.382 -1.567 18.620 1.00 88.12 88 PRO A CA 1
ATOM 718 C C . PRO A 1 88 ? -11.909 -0.938 19.938 1.00 88.12 88 PRO A C 1
ATOM 720 O O . PRO A 1 88 ? -11.381 -1.626 20.820 1.00 88.12 88 PRO A O 1
ATOM 723 N N . LYS A 1 89 ? -12.070 0.385 20.051 1.00 80.31 89 LYS A N 1
ATOM 724 C CA . LYS A 1 89 ? -11.863 1.097 21.316 1.00 80.31 89 LYS A CA 1
ATOM 725 C C . LYS A 1 89 ? -13.011 0.725 22.260 1.00 80.31 89 LYS A C 1
ATOM 727 O O . LYS A 1 89 ? -14.149 0.640 21.807 1.00 80.31 89 LYS A O 1
ATOM 732 N N . ASN A 1 90 ? -12.672 0.444 23.520 1.00 60.59 90 ASN A N 1
ATOM 733 C CA . ASN A 1 90 ? -13.653 0.235 24.589 1.00 60.59 90 ASN A CA 1
ATOM 734 C C . ASN A 1 90 ? -14.500 1.487 24.805 1.00 60.59 90 ASN A C 1
ATOM 736 O O . ASN A 1 90 ? -13.927 2.591 24.656 1.00 60.59 90 ASN A O 1
#

Organism: NCBI:txid675874

Sequence (90 aa):
MGSLKKAIFLILTVLGLFAFSYVFCRFYFAFSKNYSWKEMDWDQNGTTSFFEYIESSDIGKRAVKINDKNCIEYYAFKDGIGIKTVCPKN

Secondary structure (DSSP, 8-state):
-HHHHHHHHHHHHHHHHHHHHHHHHHHHHHHHT---GGGG-SS-SSS--HHHHHHGGGEEEEEEEETTEEEEEEEETTT--EEEEEPPP-